Protein AF-A0A7S3KAJ5-F1 (afdb_monomer)

Mean predicted aligned error: 4.98 Å

InterPro domains:
  IPR006671 Cyclin, N-terminal [PF00134] (7-121)
  IPR013763 Cyclin-like domain [SM00385] (30-114)
  IPR036915 Cyclin-like superfamily [SSF47954] (5-120)
  IPR039361 Cyclin [PTHR10177] (11-124)
  IPR048258 Cyclins, cyclin-box [PS00292] (25-56)

Solvent-accessible surface area (backbone atoms only — not comparable to full-atom values): 7430 Å² total; per-residue (Å²): 133,81,78,75,65,86,71,51,50,56,95,60,27,58,80,72,30,93,60,45,46,72,68,57,52,50,54,49,51,57,51,48,52,51,52,40,61,74,70,66,57,58,71,66,26,54,55,45,16,54,51,47,41,45,40,45,48,48,78,43,84,54,49,62,88,50,48,59,56,50,51,52,24,28,36,54,53,20,27,68,72,67,43,95,75,47,82,55,68,65,55,59,23,54,75,53,74,58,76,48,53,63,65,58,41,53,53,50,34,52,50,49,38,58,76,49,70,69,66,73,83,65,90,48,98,90,107

Organism: Euplotes crassus (NCBI:txid5936)

pLDDT: mean 90.27, std 13.58, range [38.44, 98.38]

Secondary structure (DSSP, 8-state):
---GGGSS--TTGGGG-SS--HHHHHHHHHHHHHHHHHHT--HHHHHHHHHHHHHHHTTS---HHHHHHHHHHHHHHHHHHH-SS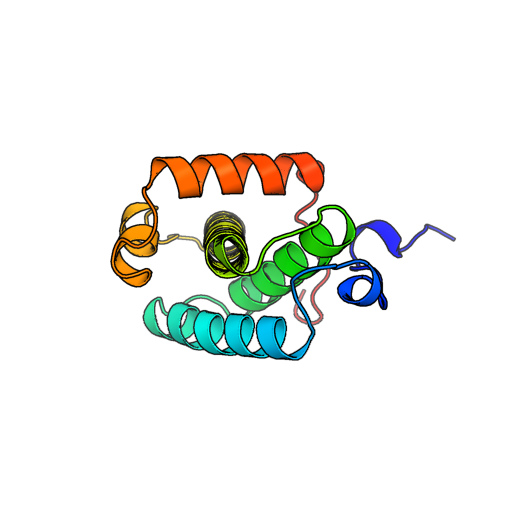PPPHHHHHHHTTTSS-HHHHHHHHHHHHHHTTT------TT-

Structure (mmCIF, N/CA/C/O backbone):
data_AF-A0A7S3KAJ5-F1
#
_entry.id   AF-A0A7S3KAJ5-F1
#
loop_
_atom_site.group_PDB
_atom_site.id
_atom_site.type_symbol
_atom_site.label_atom_id
_atom_site.label_alt_id
_atom_site.label_comp_id
_atom_site.label_asym_id
_atom_site.label_entity_id
_atom_site.label_seq_id
_atom_site.pdbx_PDB_ins_code
_atom_site.Cartn_x
_atom_site.Cartn_y
_atom_site.Cartn_z
_atom_site.occupancy
_atom_site.B_iso_or_equiv
_atom_site.auth_seq_id
_atom_site.auth_comp_id
_atom_site.auth_asym_id
_atom_site.auth_atom_id
_atom_site.pdbx_PDB_model_num
ATOM 1 N N . LEU A 1 1 ? 12.714 -29.663 -8.025 1.00 38.44 1 LEU A N 1
ATOM 2 C CA . LEU A 1 1 ? 11.865 -28.677 -8.727 1.00 38.44 1 LEU A CA 1
ATOM 3 C C . LEU A 1 1 ? 11.522 -27.613 -7.700 1.00 38.44 1 LEU A C 1
ATOM 5 O O . LEU A 1 1 ? 10.768 -27.903 -6.782 1.00 38.44 1 LEU A O 1
ATOM 9 N N . GLN A 1 2 ? 12.248 -26.495 -7.729 1.00 40.47 2 GLN A N 1
ATOM 10 C CA . GLN A 1 2 ? 12.196 -25.472 -6.683 1.00 40.47 2 GLN A CA 1
ATOM 11 C C . GLN A 1 2 ? 10.810 -24.828 -6.650 1.00 40.47 2 GLN A C 1
ATOM 13 O O . GLN A 1 2 ? 10.224 -24.540 -7.691 1.00 40.47 2 GLN A O 1
ATOM 18 N N . ASP A 1 3 ? 10.273 -24.678 -5.446 1.00 43.06 3 ASP A N 1
ATOM 19 C CA . ASP A 1 3 ? 8.920 -24.204 -5.210 1.00 43.06 3 ASP A CA 1
ATOM 20 C C . ASP A 1 3 ? 8.799 -22.727 -5.632 1.00 43.06 3 ASP A C 1
ATOM 22 O O . ASP A 1 3 ? 9.208 -21.824 -4.908 1.00 43.06 3 ASP A O 1
ATOM 26 N N . ASN A 1 4 ? 8.251 -22.465 -6.824 1.00 51.91 4 ASN A N 1
ATOM 27 C 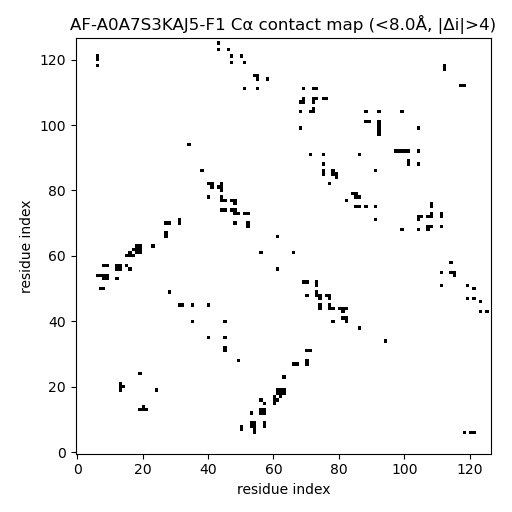CA . ASN A 1 4 ? 8.021 -21.114 -7.365 1.00 51.91 4 ASN A CA 1
ATOM 28 C C . ASN A 1 4 ? 7.001 -20.284 -6.545 1.00 51.91 4 ASN A C 1
ATOM 30 O O . ASN A 1 4 ? 6.671 -19.159 -6.917 1.00 51.91 4 ASN A O 1
ATOM 34 N N . ARG A 1 5 ? 6.485 -20.820 -5.430 1.00 56.00 5 ARG A N 1
ATOM 35 C CA . ARG A 1 5 ? 5.436 -20.217 -4.592 1.00 56.00 5 ARG A CA 1
ATOM 36 C C . ARG A 1 5 ? 5.879 -19.031 -3.730 1.00 56.00 5 ARG A C 1
ATOM 38 O O . ARG A 1 5 ? 5.015 -18.341 -3.207 1.00 56.00 5 ARG A O 1
ATOM 45 N N . PHE A 1 6 ? 7.175 -18.742 -3.593 1.00 61.56 6 PHE A N 1
ATOM 46 C CA . PHE A 1 6 ? 7.639 -17.635 -2.734 1.00 61.56 6 PHE A CA 1
ATOM 47 C C . PHE A 1 6 ? 7.329 -16.229 -3.286 1.00 61.56 6 PHE A C 1
ATOM 49 O O . PHE A 1 6 ? 7.224 -15.267 -2.518 1.00 61.56 6 PHE A O 1
ATOM 56 N N . TRP A 1 7 ? 7.161 -16.107 -4.606 1.00 67.81 7 TRP A N 1
ATOM 57 C CA . TRP A 1 7 ? 7.056 -14.822 -5.318 1.00 67.81 7 TRP A CA 1
ATOM 58 C C . TRP A 1 7 ? 5.643 -14.518 -5.832 1.00 67.81 7 TRP A C 1
ATOM 60 O O . TRP A 1 7 ? 5.365 -13.403 -6.277 1.00 67.81 7 TRP A O 1
ATOM 70 N N . MET A 1 8 ? 4.750 -15.510 -5.791 1.00 76.12 8 MET A N 1
ATOM 71 C CA . MET A 1 8 ? 3.380 -15.398 -6.288 1.00 76.12 8 MET A CA 1
ATOM 72 C C . MET A 1 8 ? 2.395 -15.260 -5.124 1.00 76.12 8 MET A C 1
ATOM 74 O O . MET A 1 8 ? 2.552 -15.946 -4.113 1.00 76.12 8 MET A O 1
ATOM 78 N N . PRO A 1 9 ? 1.364 -14.410 -5.249 1.00 78.69 9 PRO A N 1
ATOM 79 C CA . PRO A 1 9 ? 0.254 -14.430 -4.309 1.00 78.69 9 PRO A CA 1
ATOM 80 C C . PRO A 1 9 ? -0.528 -15.744 -4.424 1.00 78.69 9 PRO A C 1
ATOM 82 O O . PRO A 1 9 ? -0.511 -16.409 -5.465 1.00 78.69 9 PRO A O 1
ATOM 85 N N . ARG A 1 10 ? -1.240 -16.119 -3.360 1.00 79.81 10 ARG A N 1
ATOM 86 C CA . ARG A 1 10 ? -2.160 -17.264 -3.402 1.00 79.81 10 ARG A CA 1
ATOM 87 C C . ARG A 1 10 ? -3.324 -16.950 -4.341 1.00 79.81 10 ARG A C 1
ATOM 89 O O . ARG A 1 10 ? -3.928 -15.897 -4.217 1.00 79.81 10 ARG A O 1
ATOM 96 N N . ALA A 1 11 ? -3.660 -17.834 -5.278 1.00 78.75 11 ALA A N 1
ATOM 97 C CA . ALA A 1 11 ? -4.708 -17.548 -6.270 1.00 78.75 11 ALA A CA 1
ATOM 98 C C . ALA A 1 11 ? -6.092 -17.264 -5.641 1.00 78.75 11 ALA A C 1
ATOM 100 O O . ALA A 1 11 ? -6.904 -16.557 -6.230 1.00 78.75 11 ALA A O 1
ATOM 101 N N . ASP A 1 12 ? -6.322 -17.787 -4.440 1.00 84.00 12 ASP A N 1
ATOM 102 C CA . ASP A 1 12 ? -7.555 -17.766 -3.657 1.00 84.00 12 ASP A CA 1
ATOM 103 C C . ASP A 1 12 ? -7.474 -16.856 -2.418 1.00 84.00 12 ASP A C 1
ATOM 105 O O . ASP A 1 12 ? -8.356 -16.903 -1.565 1.00 84.00 12 ASP A O 1
ATOM 109 N N . TYR A 1 13 ? -6.451 -15.994 -2.286 1.00 85.50 13 TYR A N 1
ATOM 110 C CA . TYR A 1 13 ? -6.290 -15.202 -1.056 1.00 85.50 13 TYR A CA 1
ATOM 111 C C . TYR A 1 13 ? -7.504 -14.324 -0.734 1.00 85.50 13 TYR A C 1
ATOM 113 O O . TYR A 1 13 ? -7.768 -14.030 0.431 1.00 85.50 13 TYR A O 1
ATOM 121 N N . MET A 1 14 ? -8.254 -13.899 -1.753 1.00 89.81 14 MET A N 1
ATOM 122 C CA . MET A 1 14 ? -9.434 -13.065 -1.556 1.00 89.81 14 MET A CA 1
ATOM 123 C C . MET A 1 14 ? -10.568 -13.817 -0.846 1.00 89.81 14 MET A C 1
ATOM 125 O O . MET A 1 14 ? -11.363 -13.182 -0.164 1.00 89.81 14 MET A O 1
ATOM 129 N N . ASP A 1 15 ? -10.614 -15.149 -0.941 1.00 88.00 15 ASP A N 1
ATOM 130 C CA . ASP A 1 15 ? -11.619 -15.972 -0.256 1.00 88.00 15 ASP A CA 1
ATOM 131 C C . ASP A 1 15 ? -11.341 -16.063 1.254 1.00 88.00 15 ASP A C 1
ATOM 133 O O . ASP A 1 15 ? -12.252 -16.292 2.047 1.00 88.00 15 ASP A O 1
ATOM 137 N N . SER A 1 16 ? -10.088 -15.830 1.661 1.00 86.44 16 SER A N 1
ATOM 138 C CA . SER A 1 16 ? -9.676 -15.755 3.069 1.00 86.44 16 SER A CA 1
ATOM 139 C C . SER A 1 16 ? -9.845 -14.368 3.699 1.00 86.44 16 SER A C 1
ATOM 141 O O . SER A 1 16 ? -9.542 -14.194 4.875 1.00 86.44 16 SER A O 1
ATOM 143 N N . GLN A 1 17 ? -10.323 -13.374 2.945 1.00 92.12 17 GLN A N 1
ATOM 144 C CA . GLN A 1 17 ? -10.502 -12.012 3.444 1.00 92.12 17 GLN A CA 1
ATOM 145 C C . GLN A 1 17 ? -11.945 -11.784 3.929 1.00 92.12 17 GLN A C 1
ATOM 147 O O . GLN A 1 17 ? -12.870 -11.798 3.116 1.00 92.12 17 GLN A O 1
ATOM 152 N N . PRO A 1 18 ? -12.176 -11.513 5.228 1.00 91.69 18 PRO A N 1
ATOM 153 C CA . PRO A 1 18 ? -13.533 -11.387 5.766 1.00 91.69 18 PRO A CA 1
ATOM 154 C C . PRO A 1 18 ? -14.217 -10.044 5.446 1.00 91.69 18 PRO A C 1
ATOM 156 O O . PRO A 1 18 ? -15.444 -9.978 5.428 1.00 91.69 18 PRO A O 1
ATOM 159 N N . ASP A 1 19 ? -13.450 -8.970 5.212 1.00 93.31 19 ASP A N 1
ATOM 160 C CA . ASP A 1 19 ? -13.969 -7.588 5.106 1.00 93.31 19 ASP A CA 1
ATOM 161 C C . ASP A 1 19 ? -13.663 -6.901 3.757 1.00 93.31 19 ASP A C 1
ATOM 163 O O . ASP A 1 19 ? -14.108 -5.780 3.493 1.00 93.31 19 ASP A O 1
ATOM 167 N N . ILE A 1 20 ? -12.917 -7.561 2.865 1.00 95.38 20 ILE A N 1
ATOM 168 C CA . ILE A 1 20 ? -12.607 -7.048 1.523 1.00 95.38 20 ILE A CA 1
ATOM 169 C C . ILE A 1 20 ? -12.929 -8.083 0.449 1.00 95.38 20 ILE A C 1
ATOM 171 O O . ILE A 1 20 ? -13.067 -9.267 0.718 1.00 95.38 20 ILE A O 1
ATOM 175 N N . ASN A 1 21 ? -13.087 -7.624 -0.792 1.00 94.38 21 ASN A N 1
ATOM 176 C CA . ASN A 1 21 ? -13.383 -8.493 -1.928 1.00 94.38 21 ASN A CA 1
ATOM 177 C C . ASN A 1 21 ? -12.678 -8.024 -3.207 1.00 94.38 21 ASN A C 1
ATOM 179 O O . ASN A 1 21 ? -12.116 -6.924 -3.283 1.00 94.38 21 ASN A O 1
ATOM 183 N N . GLN A 1 22 ? -12.780 -8.834 -4.263 1.00 94.00 22 GLN A N 1
ATOM 184 C CA . GLN A 1 22 ? -12.128 -8.577 -5.549 1.00 94.00 22 GLN A CA 1
ATOM 185 C C . GLN A 1 22 ? -12.518 -7.226 -6.171 1.00 94.00 22 GLN A C 1
ATOM 187 O O . GLN A 1 22 ? -11.702 -6.579 -6.833 1.00 94.00 22 GLN A O 1
ATOM 192 N N . LYS A 1 23 ? -13.753 -6.759 -5.940 1.00 95.62 23 LYS A N 1
ATOM 193 C CA . LYS A 1 23 ? -14.217 -5.452 -6.422 1.00 95.62 23 LYS A CA 1
ATOM 194 C C . LYS A 1 23 ? -13.492 -4.313 -5.705 1.00 95.62 23 LYS A C 1
ATOM 196 O O . LYS A 1 23 ? -13.075 -3.367 -6.367 1.00 95.62 23 LYS A O 1
ATOM 201 N N . MET A 1 24 ? -13.306 -4.404 -4.388 1.00 96.56 24 MET A N 1
ATOM 202 C CA . MET A 1 24 ? -12.540 -3.415 -3.620 1.00 96.56 24 MET A CA 1
ATOM 203 C C . MET A 1 24 ? -11.075 -3.376 -4.050 1.00 96.56 24 MET A C 1
ATOM 205 O O . MET A 1 24 ? -10.546 -2.290 -4.276 1.00 96.56 24 MET A O 1
ATOM 209 N N . ARG A 1 25 ? -10.452 -4.542 -4.263 1.00 96.69 25 ARG A N 1
ATOM 210 C CA . ARG A 1 25 ? -9.099 -4.625 -4.829 1.00 96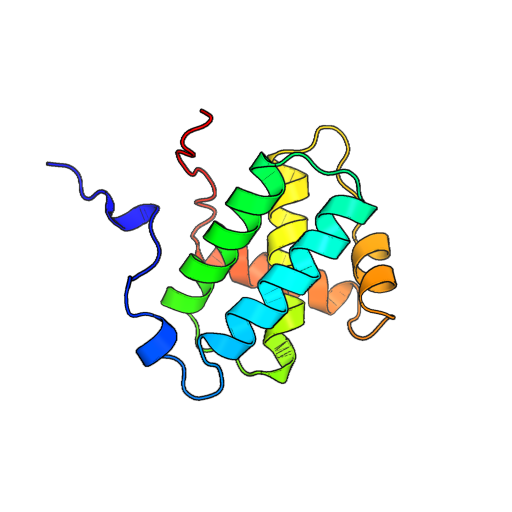.69 25 ARG A CA 1
ATOM 211 C C . ARG A 1 25 ? -9.014 -3.927 -6.186 1.00 96.69 25 ARG A C 1
ATOM 213 O O . ARG A 1 25 ? -8.105 -3.138 -6.411 1.00 96.69 25 ARG A O 1
ATOM 220 N N . LYS A 1 26 ? -9.968 -4.178 -7.089 1.00 96.31 26 LYS A N 1
ATOM 221 C CA . LYS A 1 26 ? -10.006 -3.517 -8.404 1.00 96.31 26 LYS A CA 1
ATOM 222 C C . LYS A 1 26 ? -10.089 -1.993 -8.275 1.00 96.31 26 LYS A C 1
ATOM 224 O O . LYS A 1 26 ? -9.380 -1.295 -8.989 1.00 96.31 26 LYS A O 1
ATOM 229 N N . ILE A 1 27 ? -10.929 -1.489 -7.368 1.00 97.94 27 ILE A N 1
ATOM 230 C CA . ILE A 1 27 ? -11.057 -0.048 -7.098 1.00 97.94 27 ILE A CA 1
ATOM 231 C C . ILE A 1 27 ? -9.735 0.524 -6.571 1.00 97.94 27 ILE A C 1
ATOM 233 O O . ILE A 1 27 ? -9.308 1.579 -7.034 1.00 97.94 27 ILE A O 1
ATOM 237 N N . LEU A 1 28 ? -9.067 -0.180 -5.650 1.00 97.69 28 LEU A N 1
ATOM 238 C CA . LEU A 1 28 ? -7.754 0.223 -5.146 1.00 97.69 28 LEU A CA 1
ATOM 239 C C . LEU A 1 28 ? -6.722 0.304 -6.278 1.00 97.69 28 LEU A C 1
ATOM 241 O O . LEU A 1 28 ? -6.039 1.314 -6.403 1.00 97.69 28 LEU A O 1
ATOM 245 N N . VAL A 1 29 ? -6.615 -0.737 -7.108 1.00 97.69 29 VAL A N 1
ATOM 24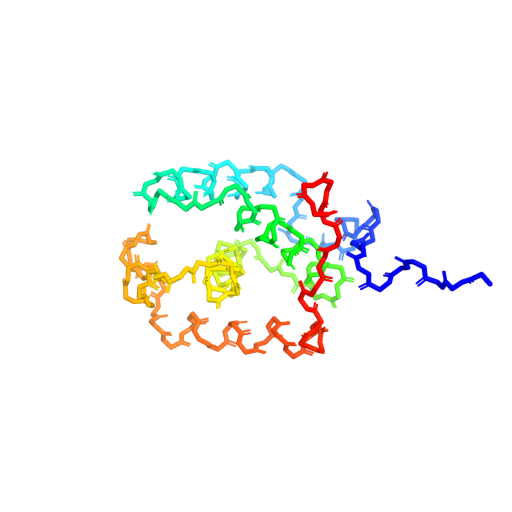6 C CA . VAL A 1 29 ? -5.630 -0.793 -8.200 1.00 97.69 29 VAL A CA 1
ATOM 247 C C . VAL A 1 29 ? -5.893 0.289 -9.252 1.00 97.69 29 VAL A C 1
ATOM 249 O O . VAL A 1 29 ? -4.947 0.921 -9.712 1.00 97.69 29 VAL A O 1
ATOM 252 N N . ASP A 1 30 ? -7.156 0.563 -9.594 1.00 97.94 30 ASP A N 1
ATOM 253 C CA . ASP A 1 30 ? -7.518 1.670 -10.494 1.00 97.94 30 ASP A CA 1
ATOM 254 C C . ASP A 1 30 ? -7.105 3.036 -9.924 1.00 97.94 30 ASP A C 1
ATOM 256 O O . ASP A 1 30 ? -6.592 3.898 -10.639 1.00 97.94 30 ASP A O 1
ATOM 260 N N . TRP A 1 31 ? -7.286 3.235 -8.617 1.00 98.06 31 TRP A N 1
ATOM 261 C CA . TRP A 1 31 ? -6.823 4.447 -7.951 1.00 98.06 31 TRP A CA 1
ATOM 262 C C . TRP A 1 31 ? -5.289 4.541 -7.934 1.00 98.06 31 TRP A C 1
ATOM 264 O O . TRP A 1 31 ? -4.743 5.592 -8.269 1.00 98.06 31 TRP A O 1
ATOM 274 N N . LEU A 1 32 ? -4.584 3.446 -7.635 1.00 98.19 32 LEU A N 1
ATOM 275 C CA . LEU A 1 32 ? -3.118 3.398 -7.660 1.00 98.19 32 LEU A CA 1
ATOM 276 C C . LEU A 1 32 ? -2.552 3.666 -9.058 1.00 98.19 32 LEU A C 1
ATOM 278 O O . LEU A 1 32 ? -1.547 4.357 -9.169 1.00 98.19 32 LEU A O 1
ATOM 282 N N . LEU A 1 33 ? -3.210 3.214 -10.128 1.00 97.94 33 LEU A N 1
ATOM 283 C CA . LEU A 1 33 ? -2.819 3.547 -11.502 1.00 97.94 33 LEU A CA 1
ATOM 284 C C . LEU A 1 33 ? -2.835 5.069 -11.752 1.00 97.94 33 LEU A C 1
ATOM 286 O O . LEU A 1 33 ? -1.948 5.608 -12.417 1.00 97.94 33 LEU A O 1
ATOM 290 N N . LYS A 1 34 ? -3.808 5.789 -11.179 1.00 97.75 34 LYS A N 1
ATOM 291 C CA . LYS A 1 34 ? -3.879 7.260 -11.268 1.00 97.75 34 LYS A CA 1
ATOM 292 C C . LYS A 1 34 ? -2.754 7.928 -10.479 1.00 97.75 34 LYS A C 1
ATOM 294 O O . LYS A 1 34 ? -2.168 8.891 -10.969 1.00 97.75 34 LYS A O 1
ATOM 299 N N . VAL A 1 35 ? -2.434 7.416 -9.287 1.00 97.44 35 VAL A N 1
ATOM 300 C CA . VAL A 1 35 ? -1.300 7.890 -8.470 1.00 97.44 35 VAL A CA 1
ATOM 301 C C . VAL A 1 35 ? 0.021 7.676 -9.204 1.00 97.44 35 VAL A C 1
ATOM 303 O O . VAL A 1 35 ? 0.792 8.619 -9.366 1.00 97.44 35 VAL A O 1
ATOM 306 N N . HIS A 1 36 ? 0.230 6.466 -9.723 1.00 97.75 36 HIS A N 1
ATOM 307 C CA . HIS A 1 36 ? 1.378 6.082 -10.542 1.00 97.75 36 HIS A CA 1
ATOM 308 C C . HIS A 1 36 ? 1.584 7.039 -11.719 1.00 97.75 36 HIS A C 1
ATOM 310 O O . HIS A 1 36 ? 2.667 7.600 -11.883 1.00 97.75 36 HIS A O 1
ATOM 316 N N . THR A 1 37 ? 0.512 7.320 -12.465 1.00 97.00 37 THR A N 1
ATOM 317 C CA . THR A 1 37 ? 0.546 8.256 -13.597 1.00 97.00 37 THR A CA 1
ATOM 318 C C . THR A 1 37 ? 0.884 9.680 -13.147 1.00 97.00 37 THR A C 1
ATOM 320 O O . THR A 1 37 ? 1.667 10.369 -13.800 1.00 97.00 37 THR A O 1
ATOM 323 N N . LYS A 1 38 ? 0.325 10.138 -12.018 1.00 96.50 38 LYS A N 1
ATOM 324 C CA . LYS A 1 38 ? 0.567 11.486 -11.480 1.00 96.50 38 LYS A CA 1
ATOM 325 C C . LYS A 1 38 ? 2.018 11.683 -11.036 1.00 96.50 38 LYS A C 1
ATOM 327 O O . LYS A 1 38 ? 2.572 12.755 -11.268 1.00 96.50 38 LYS A O 1
ATOM 332 N N . PHE A 1 39 ? 2.627 10.661 -10.443 1.00 95.81 39 PHE A N 1
ATOM 333 C CA . PHE A 1 39 ? 4.040 10.663 -10.058 1.00 95.81 39 PHE A CA 1
ATOM 334 C C . PHE A 1 39 ? 4.995 10.302 -11.204 1.00 95.81 39 PHE A C 1
ATOM 336 O O . PHE A 1 39 ? 6.200 10.445 -11.036 1.00 95.81 39 PHE A O 1
ATOM 343 N N . LYS A 1 40 ? 4.471 9.916 -12.378 1.00 96.75 40 LYS A N 1
ATOM 344 C CA . LYS A 1 40 ? 5.252 9.535 -13.570 1.00 96.75 40 LYS A CA 1
ATOM 345 C C . LYS A 1 40 ? 6.250 8.406 -13.286 1.00 96.75 40 LYS A C 1
ATOM 347 O O . LYS A 1 40 ? 7.383 8.444 -13.755 1.00 96.75 40 LYS A O 1
ATOM 352 N N . LEU A 1 41 ? 5.808 7.428 -12.503 1.00 96.81 41 LEU A N 1
ATOM 353 C CA . LEU A 1 41 ? 6.619 6.286 -12.093 1.00 96.81 41 LEU A CA 1
ATOM 354 C C . LEU A 1 41 ? 6.811 5.295 -13.250 1.00 96.81 41 LEU A C 1
ATOM 356 O O . LEU A 1 41 ? 6.016 5.244 -14.196 1.00 96.81 41 LEU A O 1
ATOM 360 N N . LEU A 1 42 ? 7.832 4.456 -13.139 1.00 95.75 42 LEU A N 1
ATOM 361 C CA . LEU A 1 42 ? 8.091 3.351 -14.051 1.00 95.75 42 LEU A CA 1
ATOM 362 C C . LEU A 1 42 ? 6.954 2.311 -14.005 1.00 95.75 42 LEU A C 1
ATOM 364 O O . LEU A 1 42 ? 6.341 2.099 -12.951 1.00 95.75 42 LEU A O 1
ATOM 368 N N . PRO A 1 43 ? 6.616 1.644 -15.124 1.00 95.56 43 PRO A N 1
ATOM 369 C CA . PRO A 1 43 ? 5.648 0.543 -15.128 1.00 95.56 43 PRO A CA 1
ATOM 370 C C . PRO A 1 43 ? 6.001 -0.578 -14.137 1.00 95.56 43 PRO A C 1
ATOM 372 O O . PRO A 1 43 ? 5.117 -1.133 -13.481 1.00 95.56 43 PRO A O 1
ATOM 375 N N . GLU A 1 44 ? 7.291 -0.872 -13.984 1.00 94.19 44 GLU A N 1
ATOM 376 C CA . GLU A 1 44 ? 7.853 -1.847 -13.050 1.00 94.19 44 GLU A CA 1
ATOM 377 C C . GLU A 1 44 ? 7.417 -1.556 -11.611 1.00 94.19 44 GLU A C 1
ATOM 379 O O . GLU A 1 44 ? 6.984 -2.468 -10.902 1.00 94.19 44 GLU A O 1
ATOM 384 N N . THR A 1 45 ? 7.411 -0.281 -11.216 1.00 96.12 45 THR A N 1
ATOM 385 C CA . THR A 1 45 ? 6.952 0.184 -9.903 1.00 96.12 45 THR A CA 1
ATOM 386 C C . THR A 1 45 ? 5.486 -0.173 -9.660 1.00 96.12 45 THR A C 1
ATOM 388 O O . THR A 1 45 ? 5.129 -0.641 -8.575 1.00 96.12 45 THR A O 1
ATOM 391 N N . LEU A 1 46 ? 4.614 -0.025 -10.666 1.00 96.44 46 LEU A N 1
ATOM 392 C CA . LEU A 1 46 ? 3.203 -0.410 -10.548 1.00 96.44 46 LEU A CA 1
ATOM 393 C C . LEU A 1 46 ? 3.037 -1.927 -10.428 1.00 96.44 46 LEU A C 1
ATOM 395 O O . LEU A 1 46 ? 2.269 -2.395 -9.585 1.00 96.44 46 LEU A O 1
ATOM 399 N N . PHE A 1 47 ? 3.752 -2.704 -11.244 1.00 94.50 47 PHE A N 1
ATOM 400 C CA . PHE A 1 47 ? 3.674 -4.164 -11.185 1.00 94.50 47 PHE A CA 1
ATOM 401 C C . PHE A 1 47 ? 4.171 -4.702 -9.844 1.00 94.50 47 PHE A C 1
ATOM 403 O O . PHE A 1 47 ? 3.511 -5.555 -9.245 1.00 94.50 47 PHE A O 1
ATOM 410 N N . LEU A 1 48 ? 5.277 -4.157 -9.332 1.00 94.62 48 LEU A N 1
ATOM 411 C CA . LEU A 1 48 ? 5.793 -4.495 -8.012 1.00 94.62 48 LEU A CA 1
ATOM 412 C C . LEU A 1 48 ? 4.808 -4.091 -6.908 1.00 94.62 48 LEU A C 1
ATOM 414 O O . LEU A 1 48 ? 4.537 -4.892 -6.017 1.00 94.62 48 LEU A O 1
ATOM 418 N N . THR A 1 49 ? 4.198 -2.906 -7.003 1.00 97.06 49 THR A N 1
ATOM 419 C CA . THR A 1 49 ? 3.153 -2.460 -6.066 1.00 97.06 49 THR A CA 1
ATOM 420 C C . THR A 1 49 ? 2.020 -3.482 -5.971 1.00 97.06 49 THR A C 1
ATOM 422 O O . THR A 1 49 ? 1.653 -3.908 -4.877 1.00 97.06 49 THR A O 1
ATOM 425 N N . VAL A 1 50 ? 1.473 -3.910 -7.114 1.00 96.38 50 VAL A N 1
ATOM 426 C CA . VAL A 1 50 ? 0.371 -4.882 -7.154 1.00 96.38 50 VAL A CA 1
ATOM 427 C C . VAL A 1 50 ? 0.810 -6.237 -6.591 1.00 96.38 50 VAL A C 1
ATOM 429 O O . VAL A 1 50 ? 0.076 -6.826 -5.798 1.00 96.38 50 VAL A O 1
ATOM 432 N N . ASN A 1 51 ? 2.019 -6.702 -6.925 1.00 94.44 51 ASN A N 1
ATOM 433 C CA . ASN A 1 51 ? 2.572 -7.944 -6.378 1.00 94.44 51 ASN A CA 1
ATOM 434 C C . ASN A 1 51 ? 2.706 -7.895 -4.845 1.00 94.44 51 ASN A C 1
ATOM 436 O O . ASN A 1 51 ? 2.308 -8.844 -4.168 1.00 94.44 51 ASN A O 1
ATOM 440 N N . ILE A 1 52 ? 3.215 -6.787 -4.296 1.00 96.12 52 ILE A N 1
ATOM 441 C CA . ILE A 1 52 ? 3.354 -6.581 -2.849 1.00 96.12 52 ILE A CA 1
ATOM 442 C C . ILE A 1 52 ? 1.983 -6.621 -2.169 1.00 96.12 52 ILE A C 1
ATOM 444 O O . ILE A 1 52 ? 1.827 -7.330 -1.175 1.00 96.12 52 ILE A O 1
ATOM 448 N N . ILE A 1 53 ? 0.985 -5.912 -2.714 1.00 96.62 53 ILE A N 1
ATOM 449 C CA . ILE A 1 53 ? -0.383 -5.897 -2.172 1.00 96.62 53 ILE A CA 1
ATOM 450 C C . ILE A 1 53 ? -0.941 -7.317 -2.121 1.00 96.62 53 ILE A C 1
ATOM 452 O O . ILE A 1 53 ? -1.367 -7.773 -1.064 1.00 96.62 53 ILE A O 1
ATOM 456 N N . ASP A 1 54 ? -0.909 -8.036 -3.242 1.00 95.06 54 ASP A N 1
ATOM 457 C CA . ASP A 1 54 ? -1.520 -9.361 -3.329 1.00 95.06 54 ASP A CA 1
ATOM 458 C C . ASP A 1 54 ? -0.839 -10.378 -2.402 1.00 95.06 54 ASP A C 1
ATOM 460 O O . ASP A 1 54 ? -1.505 -11.192 -1.758 1.00 95.06 54 ASP A O 1
ATOM 464 N N . ARG A 1 55 ? 0.495 -10.333 -2.299 1.00 94.06 55 ARG A N 1
ATOM 465 C CA . ARG A 1 55 ? 1.249 -11.221 -1.402 1.00 94.06 55 ARG A CA 1
ATOM 466 C C . ARG A 1 55 ? 1.001 -10.881 0.059 1.00 94.06 55 ARG A C 1
ATOM 468 O O . ARG A 1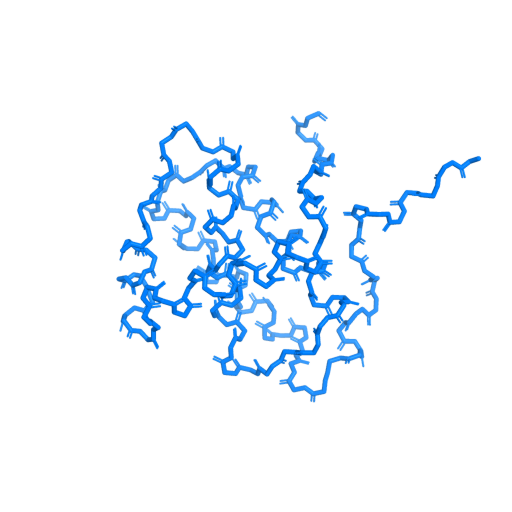 55 ? 0.872 -11.796 0.868 1.00 94.06 55 ARG A O 1
ATOM 475 N N . TYR A 1 56 ? 0.897 -9.601 0.399 1.00 95.38 56 TYR A N 1
ATOM 476 C CA . TYR A 1 56 ? 0.568 -9.178 1.756 1.00 95.38 56 TYR A CA 1
ATOM 477 C C . TYR A 1 56 ? -0.845 -9.631 2.152 1.00 95.38 56 TYR A C 1
ATOM 479 O O . TYR A 1 56 ? -1.012 -10.271 3.187 1.00 95.38 56 TYR A O 1
ATOM 487 N N . LEU A 1 57 ? -1.839 -9.431 1.278 1.00 95.25 57 LEU A N 1
ATOM 488 C CA . LEU A 1 57 ? -3.214 -9.915 1.477 1.00 95.25 57 LEU A CA 1
ATOM 489 C C . LEU A 1 57 ? -3.332 -11.452 1.488 1.00 95.25 57 LEU A C 1
ATOM 491 O O . LEU A 1 57 ? -4.341 -11.983 1.939 1.00 95.25 57 LEU A O 1
ATOM 495 N N . SER A 1 58 ? -2.310 -12.178 1.022 1.00 92.56 58 SER A N 1
ATOM 496 C CA . SER A 1 58 ? -2.231 -13.644 1.143 1.00 92.56 58 SER A CA 1
ATOM 497 C C . SER A 1 58 ? -1.823 -14.139 2.534 1.00 92.56 58 SER A C 1
ATOM 499 O O . SER A 1 58 ? -1.942 -15.336 2.800 1.00 92.56 58 SER A O 1
ATOM 501 N N . HIS A 1 59 ? -1.317 -13.251 3.393 1.00 91.94 59 HIS A N 1
ATOM 502 C CA . HIS A 1 59 ? -0.805 -13.585 4.726 1.00 91.94 59 HIS A CA 1
ATOM 503 C C . HIS A 1 59 ? -1.521 -12.829 5.849 1.00 91.94 59 HIS A C 1
ATOM 505 O O . HIS A 1 59 ? -1.551 -13.317 6.974 1.00 91.94 59 HIS A O 1
ATOM 511 N N . GLU A 1 60 ? -2.082 -11.654 5.560 1.00 94.38 60 GLU A N 1
ATOM 512 C CA . GLU A 1 60 ? -2.701 -10.775 6.549 1.00 94.38 60 GLU A CA 1
ATOM 513 C C . GLU A 1 60 ? -4.143 -10.446 6.164 1.00 94.38 60 GLU A C 1
ATOM 515 O O . GLU A 1 60 ? -4.426 -10.014 5.042 1.00 94.38 60 GLU A O 1
ATOM 520 N N . GLU A 1 61 ? -5.053 -10.582 7.125 1.00 95.50 61 GLU A N 1
ATOM 521 C CA . GLU A 1 61 ? -6.415 -10.071 7.004 1.00 95.50 61 GLU A CA 1
ATOM 522 C C . GLU A 1 61 ? -6.408 -8.543 7.097 1.00 95.50 61 GLU A C 1
ATOM 524 O O . GLU A 1 61 ? -5.795 -7.940 7.986 1.00 95.50 61 GLU A O 1
ATOM 529 N N . VAL A 1 62 ? -7.095 -7.897 6.160 1.00 95.75 62 VAL A N 1
ATOM 530 C CA . VAL A 1 62 ? -7.124 -6.441 6.039 1.00 95.75 62 VAL A CA 1
ATOM 531 C C . VAL A 1 62 ? -8.563 -5.962 6.008 1.00 95.75 62 VAL A C 1
ATOM 533 O O . VAL A 1 62 ? -9.387 -6.442 5.236 1.00 95.75 62 VAL A O 1
ATOM 536 N N . THR A 1 63 ? -8.859 -4.958 6.831 1.00 96.12 63 THR A N 1
ATOM 537 C CA . THR A 1 63 ? -10.162 -4.294 6.795 1.00 96.12 63 THR A CA 1
ATOM 538 C C . THR A 1 63 ? -10.241 -3.311 5.638 1.00 96.12 63 THR A C 1
ATOM 540 O O . THR A 1 63 ? -9.242 -2.713 5.219 1.00 96.12 63 THR A O 1
ATOM 543 N N . ARG A 1 64 ? -11.460 -3.037 5.173 1.00 94.19 64 ARG A N 1
ATOM 544 C CA . ARG A 1 64 ? -11.718 -2.043 4.125 1.00 94.19 64 ARG A CA 1
ATOM 545 C C . ARG A 1 64 ? -11.094 -0.679 4.443 1.00 94.19 64 ARG A C 1
ATOM 547 O O . ARG A 1 64 ? -10.633 0.008 3.534 1.00 94.19 64 ARG A O 1
ATOM 554 N N . LYS A 1 65 ? -11.088 -0.278 5.720 1.00 93.75 65 LYS A N 1
ATOM 555 C CA . LYS A 1 65 ? -10.607 1.041 6.176 1.00 93.75 65 LYS A CA 1
ATOM 556 C C . LYS A 1 65 ? -9.109 1.248 5.947 1.00 93.75 65 LYS A C 1
ATOM 558 O O . LYS A 1 65 ? -8.690 2.372 5.682 1.00 93.75 65 LYS A O 1
ATOM 563 N N . VAL A 1 66 ? -8.318 0.180 6.046 1.00 96.06 66 VAL A N 1
ATOM 564 C CA . VAL A 1 66 ? -6.850 0.247 5.937 1.00 96.06 66 VAL A CA 1
ATOM 565 C C . VAL A 1 66 ? -6.333 -0.276 4.594 1.00 96.06 66 VAL A C 1
ATOM 567 O O . VAL A 1 66 ? -5.143 -0.176 4.316 1.00 96.06 66 VAL A O 1
ATOM 570 N N . LEU A 1 67 ? -7.217 -0.772 3.720 1.00 97.19 67 LEU A N 1
ATOM 571 C CA . LEU A 1 67 ? -6.854 -1.283 2.396 1.00 97.19 67 LEU A CA 1
ATOM 572 C C . LEU A 1 67 ? -6.154 -0.225 1.519 1.00 97.19 67 LEU A C 1
ATOM 574 O O . LEU A 1 67 ? -5.178 -0.541 0.841 1.00 97.19 67 LEU A O 1
ATOM 578 N N . GLN A 1 68 ? -6.610 1.033 1.548 1.00 98.00 68 GLN A N 1
ATOM 579 C CA . GLN A 1 68 ? -5.941 2.112 0.813 1.00 98.00 68 GLN A CA 1
ATOM 580 C C . GLN A 1 68 ? -4.546 2.397 1.380 1.00 98.00 68 GLN A C 1
ATOM 582 O O . GLN A 1 68 ? -3.599 2.504 0.606 1.00 98.00 68 GLN A O 1
ATOM 587 N N . LEU A 1 69 ? -4.399 2.440 2.709 1.00 98.06 69 LEU A N 1
ATOM 588 C CA . LEU A 1 69 ? -3.104 2.614 3.372 1.00 98.06 69 LEU A CA 1
ATOM 589 C C . LEU A 1 69 ? -2.112 1.505 2.994 1.00 98.06 69 LEU A C 1
ATOM 591 O O . LEU A 1 69 ? -0.966 1.805 2.673 1.00 98.06 69 LEU A O 1
ATOM 595 N N . VAL A 1 70 ? -2.559 0.244 2.943 1.00 98.25 70 VAL A N 1
ATOM 596 C CA . VAL A 1 70 ? -1.743 -0.884 2.454 1.00 98.25 70 VAL A CA 1
ATOM 597 C C . VAL A 1 70 ? -1.290 -0.649 1.014 1.00 98.25 70 VAL A C 1
ATOM 599 O O . VAL A 1 70 ? -0.117 -0.842 0.709 1.00 98.25 70 VAL A O 1
ATOM 602 N N . GLY A 1 71 ? -2.186 -0.201 0.130 1.00 98.19 71 GLY A N 1
ATOM 603 C CA . GLY A 1 71 ? -1.838 0.079 -1.265 1.00 98.19 71 GLY A CA 1
ATOM 604 C C . GLY A 1 71 ? -0.817 1.207 -1.425 1.00 98.19 71 GLY A C 1
ATOM 605 O O . GLY A 1 71 ? 0.120 1.092 -2.211 1.00 98.19 71 GLY A O 1
ATOM 606 N N . VAL A 1 72 ? -0.971 2.278 -0.649 1.00 98.06 72 VAL A N 1
ATOM 607 C CA . VAL A 1 72 ? -0.058 3.431 -0.641 1.00 98.06 72 VAL A CA 1
ATOM 608 C C . VAL A 1 72 ? 1.306 3.041 -0.075 1.00 98.06 72 VAL A C 1
ATOM 610 O O . VAL A 1 72 ? 2.328 3.357 -0.678 1.00 98.06 72 VAL A O 1
ATOM 613 N N . ALA A 1 73 ? 1.335 2.303 1.036 1.00 98.38 73 ALA A N 1
ATOM 614 C CA . ALA A 1 73 ? 2.570 1.789 1.621 1.00 98.38 73 ALA A CA 1
ATOM 615 C C . ALA A 1 73 ? 3.289 0.825 0.664 1.00 98.38 73 ALA A C 1
ATOM 617 O O . ALA A 1 73 ? 4.497 0.935 0.480 1.00 98.38 73 ALA A O 1
ATOM 618 N N . ALA A 1 74 ? 2.555 -0.067 -0.007 1.00 98.25 74 ALA A N 1
ATOM 619 C CA . ALA A 1 74 ? 3.116 -0.959 -1.019 1.00 98.25 74 ALA A CA 1
ATOM 620 C C . ALA A 1 74 ? 3.742 -0.192 -2.195 1.00 98.25 74 ALA A C 1
ATOM 622 O O . ALA A 1 74 ? 4.826 -0.555 -2.650 1.00 98.25 74 ALA A O 1
ATOM 623 N N . MET A 1 75 ? 3.103 0.890 -2.655 1.00 98.31 75 MET A N 1
ATOM 624 C CA . MET A 1 75 ? 3.668 1.745 -3.703 1.00 98.31 75 MET A CA 1
ATOM 625 C C . MET A 1 75 ? 4.904 2.501 -3.221 1.00 98.31 75 MET A C 1
ATOM 627 O O . MET A 1 75 ? 5.880 2.585 -3.954 1.00 98.31 75 MET A O 1
ATOM 631 N N . HIS A 1 76 ? 4.906 2.995 -1.983 1.00 98.12 76 HIS A N 1
ATOM 632 C CA . HIS A 1 76 ? 6.076 3.650 -1.397 1.00 98.12 76 HIS A CA 1
ATOM 633 C C . HIS A 1 76 ? 7.284 2.696 -1.309 1.00 98.12 76 HIS A C 1
ATOM 635 O O . HIS A 1 76 ? 8.401 3.093 -1.651 1.00 98.12 76 HIS A O 1
ATOM 641 N N . ILE A 1 77 ? 7.059 1.419 -0.962 1.00 97.94 77 ILE A N 1
ATOM 642 C CA . ILE A 1 77 ? 8.092 0.368 -1.013 1.00 97.94 77 ILE A CA 1
ATOM 643 C C . ILE A 1 77 ? 8.592 0.184 -2.445 1.00 97.94 77 ILE A C 1
ATOM 645 O O . ILE A 1 77 ? 9.801 0.191 -2.672 1.00 97.94 77 ILE A O 1
ATOM 649 N N . ALA A 1 78 ? 7.674 0.025 -3.402 1.00 97.00 78 ALA A N 1
ATOM 650 C CA . ALA A 1 78 ? 8.021 -0.207 -4.797 1.00 97.00 78 ALA A CA 1
ATOM 651 C C . ALA A 1 78 ? 8.825 0.960 -5.386 1.00 97.00 78 ALA A C 1
ATOM 653 O O . ALA A 1 78 ? 9.833 0.723 -6.044 1.00 97.00 78 ALA A O 1
ATOM 654 N N . CYS A 1 79 ? 8.449 2.207 -5.082 1.00 97.38 79 CYS A N 1
ATOM 655 C CA . CYS A 1 79 ? 9.196 3.386 -5.512 1.00 97.38 79 CYS A CA 1
ATOM 656 C C . CYS A 1 79 ? 10.635 3.350 -5.001 1.00 97.38 79 CYS A C 1
ATOM 658 O O . CYS A 1 79 ? 11.560 3.541 -5.777 1.00 97.38 79 CYS A O 1
ATOM 660 N N . LYS A 1 80 ? 10.846 3.064 -3.710 1.00 96.12 80 LYS A N 1
ATOM 661 C CA . LYS A 1 80 ? 12.201 2.974 -3.139 1.00 96.12 80 LYS A CA 1
ATOM 662 C C . LYS A 1 80 ? 13.038 1.837 -3.727 1.00 96.12 80 LYS A C 1
ATOM 664 O O . LYS A 1 80 ? 14.254 1.847 -3.557 1.00 96.12 80 LYS A O 1
ATOM 669 N N . TYR A 1 81 ? 12.395 0.849 -4.342 1.00 94.69 81 TYR A N 1
ATOM 670 C CA . TYR A 1 81 ? 13.061 -0.304 -4.929 1.00 94.69 81 TYR A CA 1
ATOM 671 C C . TYR A 1 81 ? 13.393 -0.108 -6.417 1.00 94.69 81 TYR A C 1
ATOM 673 O O . TYR A 1 81 ? 14.471 -0.503 -6.848 1.00 94.69 81 TYR A O 1
ATOM 681 N N . GLU A 1 82 ? 12.484 0.489 -7.191 1.00 94.19 82 GLU A N 1
ATOM 682 C CA . GLU A 1 82 ? 12.596 0.606 -8.655 1.00 94.19 82 GLU A CA 1
ATOM 683 C C . GLU A 1 82 ? 13.028 2.000 -9.138 1.00 94.19 82 GLU A C 1
ATOM 685 O O . GLU A 1 82 ? 13.705 2.115 -10.159 1.00 94.19 82 GLU A O 1
ATOM 690 N N . GLU A 1 83 ? 12.661 3.072 -8.431 1.00 93.38 83 GLU A N 1
ATOM 691 C CA . GLU A 1 83 ? 12.902 4.440 -8.895 1.00 93.38 83 GLU A CA 1
ATOM 692 C C . GLU A 1 83 ? 14.283 4.947 -8.478 1.00 93.38 83 GLU A C 1
ATOM 694 O O . GLU A 1 83 ? 14.703 4.809 -7.329 1.00 93.38 83 GLU A O 1
ATOM 699 N N . ILE A 1 84 ? 14.960 5.646 -9.393 1.00 94.94 84 ILE A N 1
ATOM 700 C CA . ILE A 1 84 ? 16.207 6.365 -9.080 1.00 94.94 84 ILE A CA 1
ATOM 701 C C . ILE A 1 84 ? 15.925 7.509 -8.093 1.00 94.94 84 ILE A C 1
ATOM 703 O O . ILE A 1 84 ? 16.714 7.770 -7.185 1.00 94.94 84 ILE A O 1
ATOM 707 N N . TYR A 1 85 ? 14.785 8.183 -8.274 1.00 94.56 85 TYR A N 1
ATOM 708 C CA . TYR A 1 85 ? 14.335 9.307 -7.456 1.00 94.56 85 TYR A CA 1
ATOM 709 C C . TYR A 1 85 ? 12.907 9.044 -6.960 1.00 94.56 85 TYR A C 1
ATOM 711 O O . TYR A 1 85 ? 11.946 9.517 -7.572 1.00 94.56 85 TYR A O 1
ATOM 719 N N . PRO A 1 86 ? 12.740 8.258 -5.882 1.00 95.62 86 PRO A N 1
ATOM 720 C CA . PRO A 1 86 ? 11.418 7.955 -5.351 1.00 95.62 86 PRO A CA 1
ATOM 721 C C . PRO A 1 86 ? 10.744 9.211 -4.764 1.00 95.62 86 PRO A C 1
ATOM 723 O O . PRO A 1 86 ? 11.436 10.035 -4.159 1.00 95.62 86 PRO A O 1
ATOM 726 N N . PRO A 1 87 ? 9.404 9.348 -4.871 1.00 95.94 87 PRO A N 1
ATOM 727 C CA . PRO A 1 87 ? 8.660 10.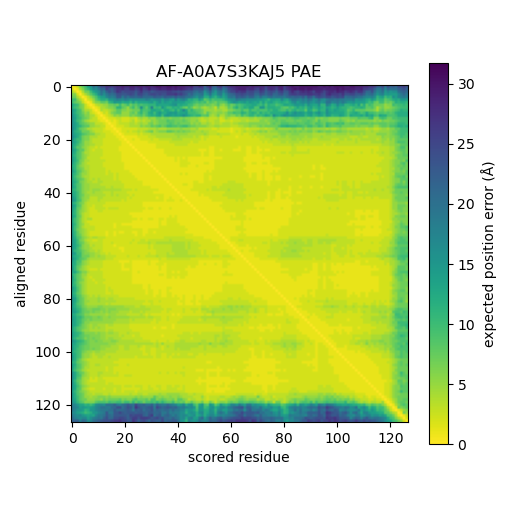401 -4.178 1.00 95.94 87 PRO A CA 1
ATOM 728 C C . PRO A 1 87 ? 8.838 10.315 -2.661 1.00 95.94 87 PRO A C 1
ATOM 730 O O . PRO A 1 87 ? 9.024 9.228 -2.103 1.00 95.94 87 PRO A O 1
ATOM 733 N N . GLU A 1 88 ? 8.730 11.447 -1.970 1.00 95.56 88 GLU A N 1
ATOM 734 C CA . GLU A 1 88 ? 8.866 11.466 -0.521 1.00 95.56 88 GLU A CA 1
ATOM 735 C C . GLU A 1 88 ? 7.614 10.909 0.165 1.00 95.56 88 GLU A C 1
ATOM 737 O O . GLU A 1 88 ? 6.485 11.045 -0.302 1.00 95.56 88 GLU A O 1
ATOM 742 N N . SER A 1 89 ? 7.786 10.370 1.374 1.00 95.12 89 SER A N 1
ATOM 743 C CA . SER A 1 89 ? 6.662 9.961 2.237 1.00 95.12 89 SER A CA 1
ATOM 744 C C . SER A 1 89 ? 5.559 11.028 2.397 1.00 95.12 89 SER A C 1
ATOM 746 O O . SER A 1 89 ? 4.388 10.680 2.534 1.00 95.12 89 SER A O 1
ATOM 748 N N . ASN A 1 90 ? 5.911 12.320 2.365 1.00 95.69 90 ASN A N 1
ATOM 749 C CA . ASN A 1 90 ? 4.945 13.415 2.469 1.00 95.69 90 ASN A CA 1
ATOM 750 C C . ASN A 1 90 ? 4.070 13.549 1.212 1.00 95.69 90 ASN A C 1
ATOM 752 O O . ASN A 1 90 ? 2.902 13.912 1.335 1.00 95.69 90 ASN A O 1
ATOM 756 N N . ASP A 1 91 ? 4.587 13.203 0.030 1.00 96.12 91 ASP A N 1
ATOM 757 C CA . ASP A 1 91 ? 3.814 13.208 -1.217 1.00 96.12 91 ASP A CA 1
ATOM 758 C C . ASP A 1 91 ? 2.710 12.146 -1.175 1.00 96.12 91 ASP A C 1
ATOM 760 O O . ASP A 1 91 ? 1.582 12.381 -1.616 1.00 96.12 91 ASP A O 1
ATOM 764 N N . PHE A 1 92 ? 3.011 10.989 -0.578 1.00 96.00 92 PHE A N 1
ATOM 765 C CA . PHE A 1 92 ? 2.039 9.921 -0.357 1.00 96.00 92 PHE A CA 1
ATOM 766 C C . PHE A 1 92 ? 0.975 10.298 0.683 1.00 96.00 92 PHE A C 1
ATOM 768 O O . PHE A 1 92 ? -0.202 10.005 0.490 1.00 96.00 92 PHE A O 1
ATOM 775 N N . VAL A 1 93 ? 1.349 11.000 1.755 1.00 96.12 93 VAL A N 1
ATOM 776 C CA . VAL A 1 93 ? 0.372 11.553 2.712 1.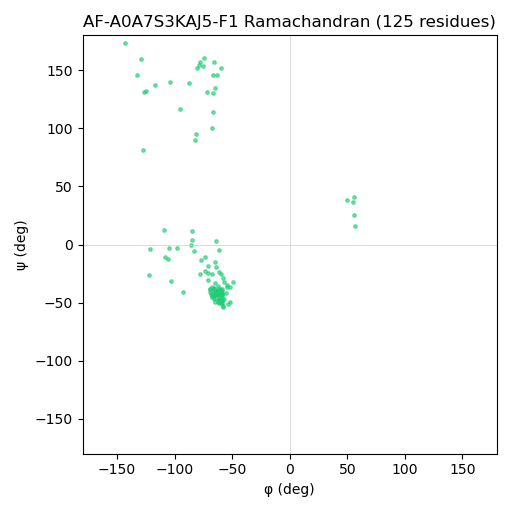00 96.12 93 VAL A CA 1
ATOM 777 C C . VAL A 1 93 ? -0.548 12.556 2.010 1.00 96.12 93 VAL A C 1
ATOM 779 O O . VAL A 1 93 ? -1.774 12.443 2.088 1.00 96.12 93 VAL A O 1
ATOM 782 N N . TYR A 1 94 ? 0.032 13.474 1.237 1.00 95.88 94 TYR A N 1
ATOM 783 C CA . TYR A 1 94 ? -0.713 14.494 0.507 1.00 95.88 94 TYR A CA 1
ATOM 784 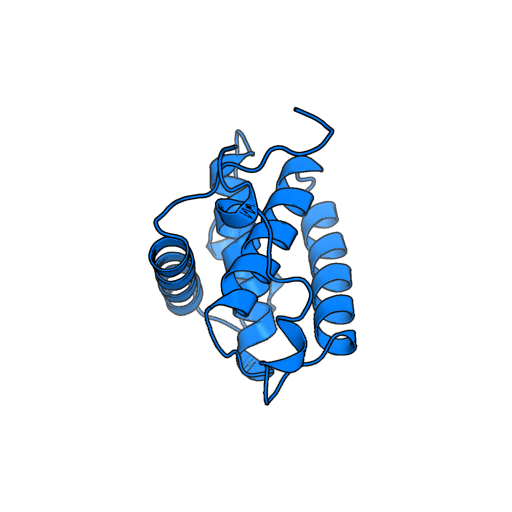C C . TYR A 1 94 ? -1.679 13.897 -0.527 1.00 95.88 94 TYR A C 1
ATOM 786 O O . TYR A 1 94 ? -2.830 14.321 -0.611 1.00 95.88 94 TYR A O 1
ATOM 794 N N . ILE A 1 95 ? -1.267 12.880 -1.294 1.00 94.88 95 ILE A N 1
ATOM 795 C CA . ILE A 1 95 ? -2.132 12.289 -2.329 1.00 94.88 95 ILE A CA 1
ATOM 796 C C . ILE A 1 95 ? -3.298 11.473 -1.764 1.00 94.88 95 ILE A C 1
ATOM 798 O O . ILE A 1 95 ? -4.281 11.237 -2.468 1.00 94.88 95 ILE A O 1
ATOM 802 N N . THR A 1 96 ? -3.210 11.075 -0.495 1.00 92.50 96 THR A N 1
ATOM 803 C CA . THR A 1 96 ? -4.325 10.477 0.253 1.00 92.50 96 THR A CA 1
ATOM 804 C C . THR A 1 96 ? -5.250 11.518 0.882 1.00 92.50 96 THR A C 1
ATOM 806 O O . THR A 1 96 ? -6.076 11.158 1.711 1.00 92.50 96 THR A O 1
ATOM 809 N N . ASP A 1 97 ? -5.117 12.797 0.513 1.00 94.12 97 ASP A N 1
ATOM 810 C CA . ASP A 1 97 ? -5.855 13.919 1.107 1.00 94.12 97 ASP A CA 1
ATOM 811 C C . ASP A 1 97 ? -5.682 13.992 2.636 1.00 94.12 97 ASP A C 1
ATOM 813 O O . ASP A 1 97 ? -6.606 14.287 3.387 1.00 94.12 97 ASP A O 1
ATOM 817 N N . ASN A 1 98 ? -4.474 13.662 3.113 1.00 92.88 98 ASN A N 1
ATOM 818 C CA . ASN A 1 98 ? -4.135 13.556 4.535 1.00 92.88 98 ASN A CA 1
ATOM 819 C C . ASN A 1 98 ? -5.032 12.587 5.330 1.00 92.88 98 ASN A C 1
ATOM 821 O O . ASN A 1 98 ? -5.146 12.717 6.549 1.00 92.88 98 ASN A O 1
ATOM 825 N N . ALA A 1 99 ? -5.641 11.594 4.669 1.00 93.81 99 ALA A N 1
ATOM 826 C CA . ALA A 1 99 ? -6.410 10.547 5.341 1.00 93.81 99 ALA A CA 1
ATOM 827 C C . ALA A 1 99 ? -5.554 9.714 6.312 1.00 93.81 99 ALA A C 1
ATOM 829 O O . ALA A 1 99 ? -6.094 9.126 7.248 1.00 93.81 99 ALA A O 1
ATOM 830 N N . TYR A 1 100 ? -4.235 9.676 6.092 1.00 95.88 100 TYR A N 1
ATOM 831 C CA . TYR A 1 100 ? -3.270 8.954 6.914 1.00 95.88 100 TYR A CA 1
ATOM 832 C C . TYR A 1 100 ? -2.072 9.834 7.253 1.00 95.88 100 TYR A C 1
ATOM 834 O O . TYR A 1 100 ? -1.608 10.634 6.440 1.00 95.88 100 TYR A O 1
ATOM 842 N N . SER A 1 101 ? -1.522 9.650 8.445 1.00 97.25 101 SER A N 1
ATOM 843 C CA . SER A 1 101 ? -0.286 10.297 8.866 1.00 97.25 101 SER A CA 1
ATOM 844 C C . SER A 1 101 ? 0.948 9.616 8.265 1.00 97.25 101 SER A C 1
ATOM 846 O O . SER A 1 101 ? 0.963 8.420 7.965 1.00 97.25 101 SER A O 1
ATOM 848 N N . LYS A 1 102 ? 2.057 10.362 8.183 1.00 97.12 102 LYS A N 1
ATOM 849 C CA . LYS A 1 102 ? 3.370 9.807 7.809 1.00 97.12 102 LYS A CA 1
ATOM 850 C C . LYS A 1 102 ? 3.778 8.633 8.705 1.00 97.12 102 LYS A C 1
ATOM 852 O O . LYS A 1 102 ? 4.420 7.697 8.239 1.00 97.12 102 LYS A O 1
ATOM 857 N N . LYS A 1 103 ? 3.411 8.679 9.987 1.00 97.62 103 LYS A N 1
ATOM 858 C CA . LYS A 1 103 ? 3.709 7.611 10.942 1.00 97.62 103 LYS A CA 1
ATOM 859 C C . LYS A 1 103 ? 2.975 6.320 10.570 1.00 97.62 103 LYS A C 1
ATOM 861 O O . LYS A 1 103 ? 3.625 5.289 10.455 1.00 97.62 103 LYS A O 1
ATOM 866 N N . GLU A 1 104 ? 1.672 6.395 10.306 1.00 97.69 104 GLU A N 1
ATOM 867 C CA . GLU A 1 104 ? 0.867 5.235 9.889 1.00 97.69 104 GLU A CA 1
ATOM 868 C C . GLU A 1 104 ? 1.362 4.634 8.570 1.00 97.69 104 GLU A C 1
ATOM 870 O O . GLU A 1 104 ? 1.409 3.410 8.426 1.00 97.69 104 GLU A O 1
ATOM 875 N N . LEU A 1 105 ? 1.782 5.488 7.627 1.00 97.94 105 LEU A N 1
ATOM 876 C CA . LEU A 1 105 ? 2.398 5.049 6.376 1.00 97.94 105 LEU A CA 1
ATOM 877 C C . LEU A 1 105 ? 3.648 4.203 6.647 1.00 97.94 105 LEU A C 1
ATOM 879 O O . LEU A 1 105 ? 3.723 3.071 6.178 1.00 97.94 105 LEU A O 1
ATOM 883 N N . LEU A 1 106 ? 4.595 4.722 7.433 1.00 97.25 106 LEU A N 1
ATOM 884 C CA . LEU A 1 106 ? 5.862 4.046 7.736 1.00 97.25 106 LEU A CA 1
ATOM 885 C C . LEU A 1 106 ? 5.676 2.778 8.585 1.00 97.25 106 LEU A C 1
ATOM 887 O O . LEU A 1 106 ? 6.370 1.785 8.372 1.00 97.25 106 LEU A O 1
ATOM 891 N N . GLU A 1 107 ? 4.734 2.783 9.529 1.00 98.12 107 GLU A N 1
ATOM 892 C CA . GLU A 1 107 ? 4.393 1.604 10.335 1.00 98.12 107 GLU A CA 1
ATOM 893 C C . GLU A 1 107 ? 3.793 0.488 9.473 1.00 98.12 107 GLU A C 1
ATOM 895 O O . GLU A 1 107 ? 4.180 -0.678 9.602 1.00 98.12 107 GLU A O 1
ATOM 900 N N . THR A 1 108 ? 2.897 0.842 8.548 1.00 98.00 108 THR A N 1
ATOM 901 C CA . THR A 1 108 ? 2.327 -0.114 7.590 1.00 98.00 108 THR A CA 1
ATOM 902 C C . THR A 1 108 ? 3.404 -0.648 6.656 1.00 98.00 108 THR A C 1
ATOM 904 O O . THR A 1 108 ? 3.448 -1.843 6.374 1.00 98.00 108 THR A O 1
ATOM 907 N N . GLU A 1 109 ? 4.323 0.214 6.229 1.00 97.44 109 GLU A N 1
ATOM 908 C CA . GLU A 1 109 ? 5.457 -0.163 5.399 1.00 97.44 109 GLU A CA 1
ATOM 909 C C . GLU A 1 109 ? 6.346 -1.212 6.071 1.00 97.44 109 GLU A C 1
A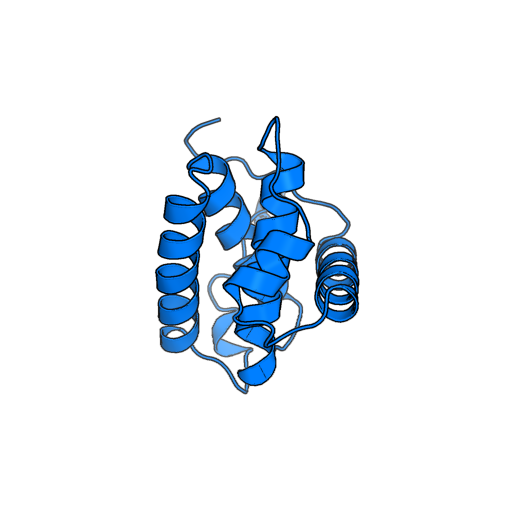TOM 911 O O . GLU A 1 109 ? 6.650 -2.259 5.495 1.00 97.44 109 GLU A O 1
ATOM 916 N N . TYR A 1 110 ? 6.700 -0.964 7.333 1.00 96.88 110 TYR A N 1
ATOM 917 C CA . TYR A 1 110 ? 7.443 -1.909 8.153 1.00 96.88 110 TYR A CA 1
ATOM 918 C C . TYR A 1 110 ? 6.693 -3.237 8.306 1.00 96.88 110 TYR A C 1
ATOM 920 O O . TYR A 1 110 ? 7.300 -4.303 8.174 1.00 96.88 110 TYR A O 1
ATOM 928 N N . LYS A 1 111 ? 5.373 -3.192 8.538 1.00 97.75 111 LYS A N 1
ATOM 929 C CA . LYS A 1 111 ? 4.546 -4.397 8.652 1.00 97.75 111 LYS A CA 1
ATOM 930 C C . LYS A 1 111 ? 4.579 -5.219 7.361 1.00 97.75 111 LYS A C 1
ATOM 932 O O . LYS A 1 111 ? 4.847 -6.415 7.429 1.00 97.75 111 LYS A O 1
ATOM 937 N N . ILE A 1 112 ? 4.394 -4.586 6.202 1.00 97.69 112 ILE A N 1
ATOM 938 C CA . ILE A 1 112 ? 4.445 -5.257 4.894 1.00 97.69 112 ILE A CA 1
ATOM 939 C C . ILE A 1 112 ? 5.811 -5.915 4.675 1.00 97.69 112 ILE A C 1
ATOM 941 O O . ILE A 1 112 ? 5.878 -7.105 4.368 1.00 97.69 112 ILE A O 1
ATOM 945 N N . LEU A 1 113 ? 6.905 -5.174 4.878 1.00 96.12 113 LEU A N 1
ATOM 946 C CA . LEU A 1 113 ? 8.263 -5.697 4.697 1.00 96.12 113 LEU A CA 1
ATOM 947 C C . LEU A 1 113 ? 8.545 -6.890 5.613 1.00 96.12 113 LEU A C 1
ATOM 949 O O . LEU A 1 113 ? 9.131 -7.879 5.172 1.00 96.12 113 LEU A O 1
ATOM 953 N N . LYS A 1 114 ? 8.095 -6.819 6.869 1.00 96.12 114 LYS A N 1
ATOM 954 C CA . LYS A 1 114 ? 8.237 -7.906 7.837 1.00 96.12 114 LYS A CA 1
ATOM 955 C C . LYS A 1 114 ? 7.431 -9.139 7.428 1.00 96.12 114 LYS A C 1
ATOM 957 O O . LYS A 1 114 ? 7.986 -10.231 7.432 1.00 96.12 114 LYS A O 1
ATOM 962 N N . THR A 1 115 ? 6.166 -8.976 7.035 1.00 94.62 115 THR A N 1
ATOM 963 C CA . THR A 1 115 ? 5.309 -10.081 6.568 1.00 94.62 115 THR A CA 1
ATOM 964 C C . THR A 1 115 ? 5.895 -10.761 5.331 1.00 94.62 115 THR A C 1
ATOM 966 O O . THR A 1 115 ? 5.865 -11.983 5.222 1.00 94.62 115 THR A O 1
ATOM 969 N N . LEU A 1 116 ? 6.484 -9.986 4.418 1.00 92.88 116 LEU A N 1
ATOM 970 C CA . LEU A 1 116 ? 7.124 -10.514 3.215 1.00 92.88 116 LEU A CA 1
ATOM 971 C C . LEU A 1 116 ? 8.577 -10.955 3.438 1.00 92.88 116 LEU A C 1
ATOM 973 O O . LEU A 1 116 ? 9.236 -11.333 2.477 1.00 92.88 116 LEU A O 1
ATOM 977 N N . ASN A 1 117 ? 9.111 -10.914 4.664 1.00 91.81 117 ASN A N 1
ATOM 978 C CA . ASN A 1 117 ? 10.516 -11.221 4.964 1.00 91.81 117 ASN A CA 1
ATOM 979 C C . ASN A 1 117 ? 11.512 -10.468 4.054 1.00 91.81 117 ASN A C 1
ATOM 981 O O . ASN A 1 117 ? 12.510 -11.038 3.617 1.00 91.81 117 ASN A O 1
ATOM 985 N N . PHE A 1 118 ? 11.216 -9.204 3.723 1.00 88.69 118 PHE A N 1
ATOM 986 C CA . PHE A 1 118 ? 11.998 -8.354 2.807 1.00 88.69 118 PHE A CA 1
ATOM 987 C C . PHE A 1 118 ? 12.200 -8.946 1.400 1.00 88.69 118 PHE A C 1
ATOM 989 O O . PHE A 1 118 ? 13.033 -8.485 0.619 1.00 88.69 118 PHE A O 1
ATOM 996 N N . ASN A 1 119 ? 11.407 -9.953 1.046 1.00 86.69 119 ASN A N 1
ATOM 997 C CA . ASN A 1 119 ? 11.435 -10.594 -0.249 1.00 86.69 119 ASN A CA 1
ATOM 998 C C . ASN A 1 119 ? 10.602 -9.751 -1.231 1.00 86.69 119 ASN A C 1
ATOM 1000 O O . ASN A 1 119 ? 9.390 -9.928 -1.364 1.00 86.69 119 ASN A O 1
ATOM 1004 N N . LEU A 1 120 ? 11.266 -8.800 -1.889 1.00 82.12 120 LEU A N 1
ATOM 1005 C CA . LEU A 1 120 ? 10.659 -7.879 -2.860 1.00 82.12 120 LEU A CA 1
ATOM 1006 C C . LEU A 1 120 ? 11.016 -8.208 -4.312 1.00 82.12 120 LEU A C 1
ATOM 1008 O O . LEU A 1 120 ? 10.403 -7.672 -5.228 1.00 82.12 120 LEU A O 1
ATOM 1012 N N . THR A 1 121 ? 11.993 -9.087 -4.542 1.00 71.62 121 THR A N 1
ATOM 1013 C CA . THR A 1 121 ? 12.390 -9.483 -5.894 1.00 71.62 121 THR A CA 1
ATOM 1014 C C . THR A 1 121 ? 11.258 -10.255 -6.559 1.00 71.62 121 THR A C 1
ATOM 1016 O O . THR A 1 121 ? 10.928 -11.361 -6.150 1.00 71.62 121 THR A O 1
ATOM 1019 N N . PHE A 1 122 ? 10.679 -9.687 -7.606 1.00 64.06 122 PHE A N 1
ATOM 1020 C CA . PHE A 1 122 ? 9.725 -10.362 -8.473 1.00 64.06 122 PHE A CA 1
ATOM 1021 C C . PHE A 1 122 ? 10.315 -10.445 -9.882 1.00 64.06 122 PHE A C 1
ATOM 1023 O O . PHE A 1 122 ? 10.894 -9.476 -10.374 1.00 64.06 122 PHE A O 1
ATOM 1030 N N . VAL A 1 123 ? 10.167 -11.601 -10.532 1.00 56.66 123 VAL A N 1
ATOM 1031 C CA . VAL A 1 123 ? 10.470 -11.745 -11.960 1.00 56.66 123 VAL A CA 1
ATOM 1032 C C . VAL A 1 123 ? 9.254 -11.228 -12.719 1.00 56.66 123 VAL A C 1
ATOM 1034 O O . VAL A 1 123 ? 8.264 -11.942 -12.878 1.00 56.66 123 VAL A O 1
ATOM 1037 N N . SER A 1 124 ? 9.286 -9.958 -13.121 1.00 58.62 124 SER A N 1
ATOM 1038 C CA . SER A 1 124 ? 8.291 -9.431 -14.055 1.00 58.62 124 SER A CA 1
ATOM 1039 C C . SER A 1 124 ? 8.683 -9.837 -15.474 1.00 58.62 124 SER A C 1
ATOM 1041 O O . SER A 1 124 ? 9.862 -9.993 -15.763 1.00 58.62 124 SER A O 1
ATOM 1043 N N . ALA A 1 125 ? 7.713 -9.984 -16.381 1.00 57.25 125 ALA A N 1
ATOM 1044 C CA . ALA A 1 125 ? 7.983 -10.331 -17.783 1.00 57.25 125 ALA A CA 1
ATOM 1045 C C . ALA A 1 125 ? 8.848 -9.292 -18.537 1.00 57.25 125 ALA A C 1
ATOM 1047 O O . ALA A 1 125 ? 9.185 -9.509 -19.698 1.00 57.25 125 ALA A O 1
ATOM 1048 N N . PHE A 1 126 ? 9.173 -8.167 -17.895 1.00 52.53 126 PHE A N 1
ATOM 1049 C CA . PHE A 1 126 ? 10.022 -7.103 -18.422 1.00 52.53 126 PHE A CA 1
ATOM 1050 C C . PHE A 1 126 ? 11.483 -7.192 -17.938 1.00 52.53 126 PHE A C 1
ATOM 1052 O O . PHE A 1 126 ? 12.298 -6.383 -18.377 1.00 52.53 126 PHE A O 1
ATOM 1059 N N . ARG A 1 127 ? 11.820 -8.150 -17.059 1.00 45.16 127 ARG A N 1
ATOM 1060 C CA . ARG A 1 127 ? 13.185 -8.420 -16.577 1.00 45.16 127 ARG A CA 1
ATOM 1061 C C . ARG A 1 127 ? 13.685 -9.802 -16.973 1.00 45.16 127 ARG A C 1
ATOM 1063 O O . ARG A 1 127 ? 12.885 -10.761 -16.930 1.00 45.16 127 ARG A O 1
#

Radius of gyration: 13.92 Å; Cα contacts (8 Å, |Δi|>4): 130; chains: 1; bounding box: 30×43×29 Å

Sequence (127 aa):
LQDNRFWMPRADYMDSQPDINQKMRKILVDWLLKVHTKFKLLPETLFLTVNIIDRYLSHEEVTRKVLQLVGVAAMHIACKYEEIYPPESNDFVYITDNAYSKKELLETEYKILKTLNFNLTFVSAFR

Foldseek 3Di:
DDDPPLQAFDPCLQVVAPADHPVLLVVLLVLVVVVCVVVVHDPQLSVLLNSLLRNLSSQDHDHSLCSNLLSLLSSQVSQVVRPPDRDDLVVSCVSVVVSDDSVSSVVSNVVSCVSSVVPSDHDDPVD

Nearest PDB structures (foldseek):
  7mkx-assembly1_B  TM=9.955E-01  e=2.547E-11  Homo sapiens
  6gue-assembly1_B  TM=9.949E-01  e=2.297E-11  Bos taurus
  6ath-assembly1_B  TM=1.000E+00  e=3.471E-11  Homo sapiens
  4bcn-assembly2_B  TM=9.954E-01  e=4.983E-11  Homo sapiens
  4bcn-assembly1_D  TM=9.973E-01  e=6.792E-11  Homo sapiens